Protein AF-A0A9W3H1T3-F1 (afdb_monomer)

Sequence (163 aa):
MKSPRTFEEQTECIVHSLLSDFLATTRQVANRSLCGVDEPDSGEASCFDVAIIAGRLRMLGDKFNGELEASAKNVITETIRGQAGAILQDTVKSLSKAWCAQDSSLAYERAFLAVSVKLLECVVRMAPDMARQVAMPMTNMINGNSAIREYIQGQGGWENLES

Mean predicted aligned error: 7.15 Å

Structure (mmCIF, N/CA/C/O backbone):
data_AF-A0A9W3H1T3-F1
#
_entry.id   AF-A0A9W3H1T3-F1
#
loop_
_atom_site.group_PDB
_atom_site.id
_atom_site.type_symbol
_atom_site.label_atom_id
_atom_site.label_alt_id
_atom_site.label_comp_id
_atom_site.label_asym_id
_atom_site.label_entity_id
_atom_site.label_seq_id
_atom_site.pdbx_PDB_ins_code
_atom_site.Cartn_x
_atom_site.Cartn_y
_atom_site.Cartn_z
_atom_site.occupancy
_atom_site.B_iso_or_equiv
_atom_site.auth_seq_id
_atom_site.auth_comp_id
_atom_site.auth_asym_id
_atom_site.auth_atom_id
_atom_site.pdbx_PDB_model_num
ATOM 1 N N . MET A 1 1 ? 17.889 6.440 -25.911 1.00 45.47 1 MET A N 1
ATOM 2 C CA . MET A 1 1 ? 17.700 5.705 -24.641 1.00 45.47 1 MET A CA 1
ATOM 3 C C . MET A 1 1 ? 16.576 6.399 -23.888 1.00 45.47 1 MET A C 1
ATOM 5 O O . MET A 1 1 ? 16.598 7.622 -23.844 1.00 45.47 1 MET A O 1
ATOM 9 N N . LYS A 1 2 ? 15.556 5.674 -23.409 1.00 50.59 2 LYS A N 1
ATOM 10 C CA . LYS A 1 2 ? 14.526 6.275 -22.542 1.00 50.59 2 LYS A CA 1
ATOM 11 C C . LYS A 1 2 ? 15.191 6.648 -21.215 1.00 50.59 2 LYS A C 1
ATOM 13 O O . LYS A 1 2 ? 16.045 5.897 -20.750 1.00 50.59 2 LYS A O 1
ATOM 18 N N . SER A 1 3 ? 14.854 7.803 -20.651 1.00 65.50 3 SER A N 1
ATOM 19 C CA . SER A 1 3 ? 15.295 8.170 -19.305 1.00 65.50 3 SER A CA 1
ATOM 20 C C . SER A 1 3 ? 14.826 7.110 -18.297 1.00 65.50 3 SER A C 1
ATOM 22 O O . SER A 1 3 ? 13.726 6.572 -18.472 1.00 65.50 3 SER A O 1
ATOM 24 N N . PRO A 1 4 ? 15.628 6.786 -17.266 1.00 76.69 4 PRO A N 1
ATOM 25 C CA . PRO A 1 4 ? 15.169 5.948 -16.164 1.00 76.69 4 PRO A CA 1
ATOM 26 C C . PRO A 1 4 ? 13.912 6.558 -15.539 1.00 76.69 4 PRO A C 1
ATOM 28 O O . PRO A 1 4 ? 13.834 7.781 -15.404 1.00 76.69 4 PRO A O 1
ATOM 31 N N . ARG A 1 5 ? 12.934 5.717 -15.182 1.00 86.06 5 ARG A N 1
ATOM 32 C CA . ARG A 1 5 ? 11.704 6.180 -14.525 1.00 86.06 5 ARG A CA 1
ATOM 33 C C . ARG A 1 5 ? 12.028 6.814 -13.179 1.00 86.06 5 ARG A C 1
ATOM 35 O O . ARG A 1 5 ? 12.855 6.271 -12.442 1.00 86.06 5 ARG A O 1
ATOM 42 N N . THR A 1 6 ? 11.351 7.904 -12.833 1.00 93.56 6 THR A N 1
ATOM 43 C CA . THR A 1 6 ? 11.478 8.504 -11.498 1.00 93.56 6 THR A CA 1
ATOM 44 C C . THR A 1 6 ? 10.849 7.607 -10.428 1.00 93.56 6 THR A C 1
ATOM 46 O O . THR A 1 6 ? 10.084 6.692 -10.733 1.00 93.56 6 THR A O 1
ATOM 49 N N . PHE A 1 7 ? 11.144 7.875 -9.153 1.00 94.06 7 PHE A N 1
ATOM 50 C CA . PHE A 1 7 ? 10.519 7.162 -8.033 1.00 94.06 7 PHE A CA 1
ATOM 51 C C . PHE A 1 7 ? 8.986 7.247 -8.086 1.00 94.06 7 PHE A C 1
ATOM 53 O O . PHE A 1 7 ? 8.297 6.269 -7.804 1.00 94.06 7 PHE A O 1
ATOM 60 N N . GLU A 1 8 ? 8.452 8.406 -8.469 1.00 96.62 8 GLU A N 1
ATOM 61 C CA . GLU A 1 8 ? 7.018 8.660 -8.568 1.00 96.62 8 GLU A CA 1
ATOM 62 C C . GLU A 1 8 ? 6.380 7.834 -9.684 1.00 96.62 8 GLU A C 1
ATOM 64 O O . GLU A 1 8 ? 5.370 7.172 -9.446 1.00 96.62 8 GLU A O 1
ATOM 69 N N . GLU A 1 9 ? 7.001 7.813 -10.866 1.00 94.88 9 GLU A N 1
ATOM 70 C CA . GLU A 1 9 ? 6.542 7.017 -12.009 1.00 94.88 9 GLU A CA 1
ATOM 71 C C . GLU A 1 9 ? 6.598 5.515 -11.704 1.00 94.88 9 GLU A C 1
ATOM 73 O O . GLU A 1 9 ? 5.698 4.757 -12.071 1.00 94.88 9 GLU A O 1
ATOM 78 N N . GLN A 1 10 ? 7.648 5.068 -11.007 1.00 95.62 10 GLN A N 1
ATOM 79 C CA . GLN A 1 10 ? 7.772 3.686 -10.546 1.00 95.62 10 GLN A CA 1
ATOM 80 C C . GLN A 1 10 ? 6.663 3.331 -9.548 1.00 95.62 10 GLN A C 1
ATOM 82 O O . GLN A 1 10 ? 5.979 2.322 -9.727 1.00 95.62 10 GLN A O 1
ATOM 87 N N . THR A 1 11 ? 6.439 4.182 -8.545 1.00 97.06 11 THR A N 1
ATOM 88 C CA . THR A 1 11 ? 5.393 3.991 -7.530 1.00 97.06 11 THR A CA 1
ATOM 89 C C . THR A 1 11 ? 4.004 3.928 -8.165 1.00 97.06 11 THR A C 1
ATOM 91 O O . THR A 1 11 ? 3.207 3.055 -7.822 1.00 97.06 11 THR A O 1
ATOM 94 N N . GLU A 1 12 ? 3.710 4.804 -9.128 1.00 96.50 12 GLU A N 1
ATOM 95 C CA . GLU A 1 12 ? 2.450 4.781 -9.875 1.00 96.50 12 GLU A CA 1
ATOM 96 C C . GLU A 1 12 ? 2.268 3.463 -10.641 1.00 96.50 12 GLU A C 1
ATOM 98 O O . GLU A 1 12 ? 1.221 2.821 -10.525 1.00 96.50 12 GLU A O 1
ATOM 103 N N . CYS A 1 13 ? 3.305 3.006 -11.356 1.00 95.25 13 CYS A N 1
ATOM 104 C CA . CYS A 1 13 ? 3.273 1.731 -12.076 1.00 95.25 13 CYS A CA 1
ATOM 105 C C . CYS A 1 13 ? 2.989 0.548 -11.138 1.00 95.25 13 CYS A C 1
ATOM 107 O O . CYS A 1 13 ? 2.176 -0.318 -11.466 1.00 95.25 13 CYS A O 1
ATOM 109 N N . ILE A 1 14 ? 3.639 0.516 -9.972 1.00 97.12 14 ILE A N 1
ATOM 110 C CA . ILE A 1 14 ? 3.489 -0.554 -8.977 1.00 97.12 14 ILE A CA 1
ATOM 111 C C . ILE A 1 14 ? 2.067 -0.583 -8.415 1.00 97.12 14 ILE A C 1
ATOM 113 O O . ILE A 1 14 ? 1.429 -1.636 -8.420 1.00 97.12 14 ILE A O 1
ATOM 117 N N . VAL A 1 15 ? 1.538 0.563 -7.972 1.00 97.25 15 VAL A N 1
ATOM 118 C CA . VAL A 1 15 ? 0.176 0.644 -7.416 1.00 97.25 15 VAL A CA 1
ATOM 119 C C . VAL A 1 15 ? -0.866 0.266 -8.470 1.00 97.25 15 VAL A C 1
ATOM 121 O O . VAL A 1 15 ? -1.810 -0.467 -8.170 1.00 97.25 15 VAL A O 1
ATOM 124 N N . HIS A 1 16 ? -0.683 0.700 -9.720 1.00 95.88 16 HIS A N 1
ATOM 125 C CA . HIS A 1 16 ? -1.561 0.312 -10.823 1.00 95.88 16 HIS A CA 1
ATOM 126 C C . HIS A 1 16 ? -1.512 -1.199 -11.107 1.00 95.88 16 HIS A C 1
ATOM 128 O O . HIS A 1 16 ? -2.555 -1.815 -11.356 1.00 95.88 16 HIS A O 1
ATOM 134 N N . SER A 1 17 ? -0.319 -1.802 -11.062 1.00 95.56 17 SER A N 1
ATOM 135 C CA . SER A 1 17 ? -0.124 -3.248 -11.226 1.00 95.56 17 SER A CA 1
ATOM 136 C C . SER A 1 17 ? -0.844 -4.035 -10.126 1.00 95.56 17 SER A C 1
ATOM 138 O O . SER A 1 17 ? -1.675 -4.889 -10.433 1.00 95.56 17 SER A O 1
ATOM 140 N N . LEU A 1 18 ? -0.636 -3.662 -8.856 1.00 96.81 18 LEU A N 1
ATOM 141 C CA . LEU A 1 18 ? -1.322 -4.251 -7.698 1.00 96.81 18 LEU A CA 1
ATOM 142 C C . LEU A 1 18 ? -2.846 -4.161 -7.823 1.00 96.81 18 LEU A C 1
ATOM 144 O O . LEU A 1 18 ? -3.547 -5.157 -7.669 1.00 96.81 18 LEU A O 1
ATOM 148 N N . LEU A 1 19 ? -3.372 -2.977 -8.149 1.00 96.00 19 LEU A N 1
ATOM 149 C CA . LEU A 1 19 ? -4.808 -2.780 -8.332 1.00 96.00 19 LEU A CA 1
ATOM 150 C C . LEU A 1 19 ? -5.370 -3.683 -9.439 1.00 96.00 19 LEU A C 1
ATOM 152 O O . LEU A 1 19 ? -6.424 -4.296 -9.264 1.00 96.00 19 LEU A O 1
ATOM 156 N N . SER A 1 20 ? -4.688 -3.741 -10.585 1.00 94.12 20 SER A N 1
ATOM 157 C CA . SER A 1 20 ? -5.124 -4.537 -11.736 1.00 94.12 20 SER A CA 1
ATOM 158 C C . SER A 1 20 ? -5.157 -6.024 -11.400 1.00 94.12 20 SER A C 1
ATOM 160 O O . SER A 1 20 ? -6.136 -6.703 -11.708 1.00 94.12 20 SER A O 1
ATOM 162 N N . ASP A 1 21 ? -4.122 -6.503 -10.718 1.00 92.88 21 ASP A N 1
ATOM 163 C CA . ASP A 1 21 ? -4.002 -7.881 -10.269 1.00 92.88 21 ASP A CA 1
ATOM 164 C C . ASP A 1 21 ? -5.075 -8.262 -9.231 1.00 92.88 21 ASP A C 1
ATOM 166 O O . ASP A 1 21 ? -5.766 -9.271 -9.396 1.00 92.88 21 ASP A O 1
ATOM 170 N N . PHE A 1 22 ? -5.320 -7.421 -8.221 1.00 93.75 22 PHE A N 1
ATOM 171 C CA . PHE A 1 22 ? -6.378 -7.666 -7.234 1.00 93.75 22 PHE A CA 1
ATOM 172 C C . PHE A 1 22 ? -7.776 -7.672 -7.870 1.00 93.75 22 PHE A C 1
ATOM 174 O O . PHE A 1 22 ? -8.620 -8.515 -7.541 1.00 93.75 22 PHE A O 1
ATOM 181 N N . LEU A 1 23 ? -8.036 -6.765 -8.819 1.00 92.38 23 LEU A N 1
ATOM 182 C CA . LEU A 1 23 ? -9.300 -6.724 -9.560 1.00 92.38 23 LEU A CA 1
ATOM 183 C C . LEU A 1 23 ? -9.473 -7.960 -10.454 1.00 92.38 23 LEU A C 1
ATOM 185 O O . LEU A 1 23 ? -10.577 -8.502 -10.541 1.00 92.38 23 LEU A O 1
ATOM 189 N N . ALA A 1 24 ? -8.405 -8.417 -11.113 1.00 89.31 24 ALA A N 1
ATOM 190 C CA . ALA A 1 24 ? -8.419 -9.627 -11.930 1.00 89.31 24 ALA A CA 1
ATOM 191 C C . ALA A 1 24 ? -8.654 -10.878 -11.072 1.00 89.31 24 ALA A C 1
ATOM 193 O O . ALA A 1 24 ? -9.514 -11.693 -11.405 1.00 89.31 24 ALA A O 1
ATOM 194 N N . THR A 1 25 ? -7.978 -10.981 -9.928 1.00 82.56 25 THR A N 1
ATOM 195 C CA . THR A 1 25 ? -8.149 -12.078 -8.967 1.00 82.56 25 THR A CA 1
ATOM 196 C C . THR A 1 25 ? -9.585 -12.136 -8.448 1.00 82.56 25 THR A C 1
ATOM 198 O O . THR A 1 25 ? -10.214 -13.192 -8.479 1.00 82.56 25 THR A O 1
ATOM 201 N N . THR A 1 26 ? -10.172 -10.993 -8.081 1.00 74.38 26 THR A N 1
ATOM 202 C CA . THR A 1 26 ? -11.581 -10.920 -7.646 1.00 74.38 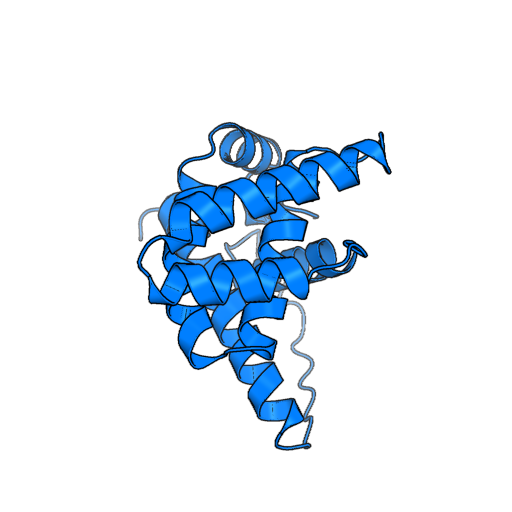26 THR A CA 1
ATOM 203 C C . THR A 1 26 ? -12.541 -11.415 -8.737 1.00 74.38 26 THR A C 1
ATOM 205 O O . THR A 1 26 ? -13.505 -12.127 -8.451 1.00 74.38 26 THR A O 1
ATOM 208 N N . ARG A 1 27 ? -12.255 -11.108 -10.012 1.00 64.50 27 ARG A N 1
ATOM 209 C CA . ARG A 1 27 ? -13.031 -11.597 -11.166 1.00 64.50 27 ARG A CA 1
ATOM 210 C C . ARG A 1 27 ? -12.859 -13.101 -11.408 1.00 64.50 27 ARG A C 1
ATOM 212 O O . ARG A 1 27 ? -13.827 -13.752 -11.795 1.00 64.50 27 ARG A O 1
ATOM 219 N N . GLN A 1 28 ? -11.667 -13.656 -11.178 1.00 58.53 28 GLN A N 1
ATOM 220 C CA . GLN A 1 28 ? -11.393 -15.094 -11.306 1.00 58.53 28 GLN A CA 1
ATOM 221 C C . GLN A 1 28 ? -12.016 -15.916 -10.170 1.00 58.53 28 GLN A C 1
ATOM 223 O O . GLN A 1 28 ? -12.490 -17.022 -10.406 1.00 58.53 28 GLN A O 1
ATOM 228 N N . VAL A 1 29 ? -12.111 -15.381 -8.948 1.00 56.53 29 VAL A N 1
ATOM 229 C CA . VAL A 1 29 ? -12.850 -16.051 -7.859 1.00 56.53 29 VAL A CA 1
ATOM 230 C C . VAL A 1 29 ? -14.342 -16.184 -8.207 1.00 56.53 29 VAL A C 1
ATOM 232 O O . VAL A 1 29 ? -14.965 -17.184 -7.851 1.00 56.53 29 VAL A O 1
ATOM 235 N N . ALA A 1 30 ? -14.898 -15.239 -8.975 1.00 52.25 30 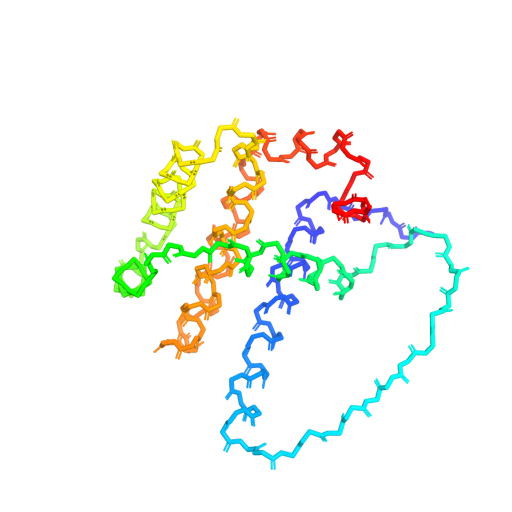ALA A N 1
ATOM 236 C CA . ALA A 1 30 ? -16.257 -15.327 -9.518 1.00 52.25 30 ALA A CA 1
ATOM 237 C C . ALA A 1 30 ? -16.392 -16.275 -10.734 1.00 52.25 30 ALA A C 1
ATOM 239 O O . ALA A 1 30 ? -17.500 -16.701 -11.046 1.00 52.25 30 ALA A O 1
ATOM 240 N N . ASN A 1 31 ? -15.290 -16.638 -11.402 1.00 46.88 31 ASN A N 1
ATOM 241 C CA . ASN A 1 31 ? -15.246 -17.528 -12.568 1.00 46.88 31 ASN A CA 1
ATOM 242 C C . ASN A 1 31 ? -14.077 -18.513 -12.431 1.00 46.88 31 ASN A C 1
ATOM 244 O O . ASN A 1 31 ? -12.987 -18.282 -12.956 1.00 46.88 31 ASN A O 1
ATOM 248 N N . ARG A 1 32 ? -14.284 -19.621 -11.710 1.00 42.41 32 ARG A N 1
ATOM 249 C CA . ARG A 1 32 ? -13.248 -20.650 -11.532 1.00 42.41 32 ARG A CA 1
ATOM 250 C C . ARG A 1 32 ? -12.850 -21.289 -12.868 1.00 42.41 32 ARG A C 1
ATOM 252 O O . ARG A 1 32 ? -13.539 -22.176 -13.359 1.00 42.41 32 ARG A O 1
ATOM 259 N N . SER A 1 33 ? -11.682 -20.905 -13.374 1.00 41.34 33 SER A N 1
ATOM 260 C CA . SER A 1 33 ? -10.784 -21.759 -14.158 1.00 41.34 33 SER A CA 1
ATOM 261 C C . SER A 1 33 ? -9.368 -21.185 -14.075 1.00 41.34 33 SER A C 1
ATOM 263 O O . SER A 1 33 ? -9.058 -20.195 -14.731 1.00 41.34 33 SER A O 1
ATOM 265 N N . LEU A 1 34 ? -8.521 -21.787 -13.239 1.00 38.03 34 LEU A N 1
ATOM 266 C CA . LEU A 1 34 ? -7.105 -21.438 -13.110 1.00 38.03 34 LEU A CA 1
ATOM 267 C C . LEU A 1 34 ? -6.301 -22.237 -14.144 1.00 38.03 34 LEU A C 1
ATOM 269 O O . LEU A 1 34 ? -6.159 -23.449 -13.997 1.00 38.03 34 LEU A O 1
ATOM 273 N N . CYS A 1 35 ? -5.757 -21.566 -15.158 1.00 37.81 35 CYS A N 1
ATOM 274 C CA . CYS A 1 35 ? -4.623 -22.087 -15.922 1.00 37.81 35 CYS A CA 1
ATOM 275 C C . CYS A 1 35 ? -3.367 -21.387 -15.407 1.00 37.81 35 CYS A C 1
ATOM 277 O O . CYS A 1 35 ? -3.143 -20.217 -15.708 1.00 37.81 35 CYS A O 1
ATOM 279 N N . GLY A 1 36 ? -2.586 -22.102 -14.597 1.00 39.75 36 GLY A N 1
ATOM 280 C CA . GLY A 1 36 ? -1.234 -21.693 -14.246 1.00 39.75 36 GLY A CA 1
ATOM 281 C C . GLY A 1 36 ? -0.340 -21.847 -15.469 1.00 39.75 36 GLY A C 1
ATOM 282 O O . GLY A 1 36 ? -0.257 -22.933 -16.040 1.00 39.75 36 GLY A O 1
ATOM 283 N N . VAL A 1 37 ? 0.287 -20.754 -15.884 1.00 40.59 37 VAL A N 1
ATOM 284 C CA . VAL A 1 37 ? 1.396 -20.792 -16.832 1.00 40.59 37 VAL A CA 1
ATOM 285 C C . VAL A 1 37 ? 2.618 -20.360 -16.038 1.00 40.59 37 VAL A C 1
ATOM 287 O O . VAL A 1 37 ? 2.735 -19.191 -15.682 1.00 40.59 37 VAL A O 1
ATOM 290 N N . ASP A 1 38 ? 3.460 -21.333 -15.697 1.00 46.34 38 ASP A N 1
ATOM 291 C CA . ASP A 1 38 ? 4.823 -21.083 -15.234 1.00 46.34 38 ASP A CA 1
ATOM 292 C C . ASP A 1 38 ? 5.620 -20.513 -16.409 1.00 46.34 38 ASP A C 1
ATOM 294 O O . ASP A 1 38 ? 5.710 -21.137 -17.472 1.00 46.34 38 ASP A O 1
ATOM 298 N N . GLU A 1 39 ? 6.188 -19.328 -16.220 1.00 53.19 39 GLU A N 1
ATOM 299 C CA . GLU A 1 39 ? 7.110 -18.703 -17.165 1.00 53.19 39 GLU A CA 1
ATOM 300 C C . GLU A 1 39 ? 8.541 -18.848 -16.617 1.00 53.19 39 GLU A C 1
ATOM 302 O O . GLU A 1 39 ? 8.757 -18.642 -15.419 1.00 53.19 39 GLU A O 1
ATOM 307 N N . PRO A 1 40 ? 9.522 -19.276 -17.434 1.00 47.72 40 PRO A N 1
ATOM 308 C CA . PRO A 1 40 ? 10.872 -19.523 -16.952 1.00 47.72 40 PRO A CA 1
ATOM 309 C C . PRO A 1 40 ? 11.622 -18.214 -16.686 1.00 47.72 40 PRO A C 1
ATOM 311 O O . PRO A 1 40 ? 11.561 -17.268 -17.470 1.00 47.72 40 PRO A O 1
ATOM 314 N N . ASP A 1 41 ? 12.375 -18.219 -15.587 1.00 44.22 41 ASP A N 1
ATOM 315 C CA . ASP A 1 41 ? 13.222 -17.131 -15.102 1.00 44.22 41 ASP A CA 1
ATOM 316 C C . ASP A 1 41 ? 14.338 -16.805 -16.112 1.00 44.22 41 ASP A C 1
ATOM 318 O O . ASP A 1 41 ? 15.324 -17.535 -16.262 1.00 44.22 41 ASP A O 1
ATOM 322 N N . SER A 1 42 ? 14.149 -15.717 -16.859 1.00 48.06 42 SER A N 1
ATOM 323 C CA . SER A 1 42 ? 15.182 -15.132 -17.707 1.00 48.06 42 SER A CA 1
ATOM 324 C C . SER A 1 42 ? 16.061 -14.252 -16.829 1.00 48.06 42 SER A C 1
ATOM 326 O O . SER A 1 42 ? 15.690 -13.125 -16.508 1.00 48.06 42 SER A O 1
ATOM 328 N N . GLY A 1 43 ? 17.229 -14.781 -16.454 1.00 50.50 43 GLY A N 1
ATOM 329 C CA . GLY A 1 43 ? 18.276 -14.091 -15.699 1.00 50.50 43 GLY A CA 1
ATOM 330 C C . GLY A 1 43 ? 18.840 -12.870 -16.429 1.00 50.50 43 GLY A C 1
ATOM 331 O O . GLY A 1 43 ? 19.960 -12.896 -16.940 1.00 50.50 43 GLY A O 1
ATOM 332 N N . GLU A 1 44 ? 18.065 -11.791 -16.461 1.00 42.84 44 GLU A N 1
ATOM 333 C CA . GLU A 1 44 ? 18.434 -10.493 -17.006 1.00 42.84 44 GLU A CA 1
ATOM 334 C C . GLU A 1 44 ? 18.658 -9.507 -15.851 1.00 42.84 44 GLU A C 1
ATOM 336 O O . GLU A 1 44 ? 17.912 -9.464 -14.872 1.00 42.84 44 GLU A O 1
A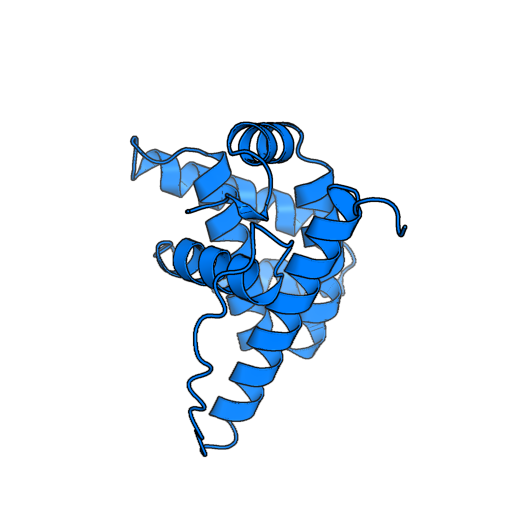TOM 341 N N . ALA A 1 45 ? 19.746 -8.743 -15.923 1.00 46.34 45 ALA A N 1
ATOM 342 C CA . ALA A 1 45 ? 20.188 -7.863 -14.849 1.00 46.34 45 ALA A CA 1
ATOM 343 C C . ALA A 1 45 ? 19.108 -6.832 -14.467 1.00 46.34 45 ALA A C 1
ATOM 345 O O . ALA A 1 45 ? 18.835 -5.928 -15.250 1.00 46.34 45 ALA A O 1
ATOM 346 N N . SER A 1 46 ? 18.550 -6.960 -13.253 1.00 54.62 46 SER A N 1
ATOM 347 C CA . SER A 1 46 ? 17.853 -5.924 -12.466 1.00 54.62 46 SER A CA 1
ATOM 348 C C . SER A 1 46 ? 17.084 -4.884 -13.300 1.00 54.62 46 SER A C 1
ATOM 350 O O . SER A 1 46 ? 17.297 -3.675 -13.171 1.00 54.62 46 SER A O 1
ATOM 352 N N . CYS A 1 47 ? 16.201 -5.335 -14.191 1.00 72.06 47 CYS A N 1
ATOM 353 C CA . CYS A 1 47 ? 15.254 -4.438 -14.836 1.00 72.06 47 CYS A CA 1
ATOM 354 C C . CYS A 1 47 ? 14.128 -4.124 -13.840 1.00 72.06 47 CYS A C 1
ATOM 356 O O . CYS A 1 47 ? 13.783 -4.961 -13.007 1.00 72.06 47 CYS A O 1
ATOM 358 N N . PHE A 1 48 ? 13.547 -2.925 -13.911 1.00 83.00 48 PHE A N 1
ATOM 359 C CA . PHE A 1 48 ? 12.340 -2.581 -13.157 1.00 83.00 48 PHE A CA 1
ATOM 360 C C . PHE A 1 48 ? 11.171 -3.466 -13.630 1.00 83.00 48 PHE A C 1
ATOM 362 O O . PHE A 1 48 ? 10.416 -3.090 -14.531 1.00 83.00 48 PHE A O 1
ATOM 369 N N . ASP A 1 49 ? 11.040 -4.652 -13.038 1.00 90.31 49 ASP A N 1
ATOM 370 C CA . ASP A 1 49 ? 9.938 -5.573 -13.289 1.00 90.31 49 ASP A CA 1
ATOM 371 C C . ASP A 1 49 ? 8.813 -5.315 -12.284 1.00 90.31 49 ASP A C 1
ATOM 373 O O . ASP A 1 49 ? 8.831 -5.731 -11.123 1.00 90.31 49 ASP A O 1
ATOM 377 N N . VAL A 1 50 ? 7.802 -4.593 -12.761 1.00 91.81 50 VAL A N 1
ATOM 378 C CA . VAL A 1 50 ? 6.649 -4.194 -11.955 1.00 91.81 50 VAL A CA 1
ATOM 379 C C . VAL A 1 50 ? 5.846 -5.391 -11.431 1.00 91.81 50 VAL A C 1
ATOM 381 O O . VAL A 1 50 ? 5.219 -5.272 -10.379 1.00 91.81 50 VAL A O 1
ATOM 384 N N . ALA A 1 51 ? 5.841 -6.529 -12.133 1.00 90.50 51 ALA A N 1
ATOM 385 C CA . ALA A 1 51 ? 5.097 -7.713 -11.719 1.00 90.50 51 ALA A CA 1
ATOM 386 C C . ALA A 1 51 ? 5.808 -8.415 -10.559 1.00 90.50 51 ALA A C 1
ATOM 388 O O . ALA A 1 51 ? 5.164 -8.748 -9.561 1.00 90.50 51 ALA A O 1
ATOM 389 N N . ILE A 1 52 ? 7.137 -8.544 -10.637 1.00 91.75 52 ILE A N 1
ATOM 390 C CA . ILE A 1 52 ? 7.958 -9.087 -9.546 1.00 91.75 52 ILE A CA 1
ATOM 391 C C . ILE A 1 52 ? 7.837 -8.202 -8.299 1.00 91.75 52 ILE A C 1
ATOM 393 O O . ILE A 1 52 ? 7.551 -8.704 -7.209 1.00 91.75 52 ILE A O 1
ATOM 397 N N . ILE A 1 53 ? 7.979 -6.881 -8.452 1.00 94.44 53 ILE A N 1
ATOM 398 C CA . ILE A 1 53 ? 7.889 -5.931 -7.330 1.00 94.44 53 ILE A CA 1
ATOM 399 C C . ILE A 1 53 ? 6.493 -5.972 -6.690 1.00 94.44 53 ILE A C 1
ATOM 401 O O . ILE A 1 53 ? 6.374 -6.057 -5.466 1.00 94.44 53 ILE A O 1
ATOM 405 N N . ALA A 1 54 ? 5.427 -5.964 -7.498 1.00 94.69 54 ALA A N 1
ATOM 406 C CA . ALA A 1 54 ? 4.059 -6.096 -7.001 1.00 94.69 54 ALA A CA 1
ATOM 407 C C . ALA A 1 54 ? 3.842 -7.435 -6.274 1.00 94.69 54 ALA A C 1
ATOM 409 O O . ALA A 1 54 ? 3.226 -7.461 -5.209 1.00 94.69 54 ALA A O 1
ATOM 410 N N . GLY A 1 55 ? 4.395 -8.535 -6.794 1.00 93.62 55 GLY A N 1
ATOM 411 C CA . GLY A 1 55 ? 4.355 -9.847 -6.147 1.00 93.62 55 GLY A CA 1
ATOM 412 C C . GLY A 1 55 ? 5.018 -9.845 -4.767 1.00 93.62 55 GLY A C 1
ATOM 413 O O . GLY A 1 55 ? 4.427 -10.321 -3.798 1.00 93.62 55 GLY A O 1
ATOM 414 N N . ARG A 1 56 ? 6.204 -9.239 -4.639 1.00 95.38 56 ARG A N 1
ATOM 415 C CA . ARG A 1 56 ? 6.900 -9.091 -3.348 1.00 95.38 56 ARG A CA 1
ATOM 416 C C . ARG A 1 56 ? 6.127 -8.227 -2.363 1.00 95.38 56 ARG A C 1
ATOM 418 O O . ARG A 1 56 ? 5.979 -8.604 -1.204 1.00 95.38 56 ARG A O 1
ATOM 425 N N . LEU A 1 57 ? 5.575 -7.108 -2.825 1.00 96.56 57 LEU A N 1
ATOM 426 C CA . LEU A 1 57 ? 4.717 -6.244 -2.015 1.00 96.56 57 LEU A CA 1
ATOM 427 C C . LEU A 1 57 ? 3.450 -6.960 -1.538 1.00 96.56 57 LEU A C 1
ATOM 429 O O . LEU A 1 57 ? 3.043 -6.762 -0.395 1.00 96.56 57 LEU A O 1
ATOM 433 N N . ARG A 1 58 ? 2.857 -7.826 -2.369 1.00 95.12 58 ARG A N 1
ATOM 434 C CA . ARG A 1 58 ? 1.730 -8.679 -1.971 1.00 95.12 58 ARG A CA 1
ATOM 435 C C . ARG A 1 58 ? 2.138 -9.637 -0.856 1.00 95.12 58 ARG A C 1
ATOM 437 O O . ARG A 1 58 ? 1.516 -9.619 0.199 1.00 95.12 58 ARG A O 1
ATOM 444 N N . MET A 1 59 ? 3.233 -10.380 -1.042 1.00 94.19 59 MET A N 1
ATOM 445 C CA . MET A 1 59 ? 3.766 -11.282 -0.011 1.00 94.19 59 MET A CA 1
ATOM 446 C C . MET A 1 59 ? 4.097 -10.542 1.290 1.00 94.19 59 MET A C 1
ATOM 448 O O . MET A 1 59 ? 3.909 -11.076 2.379 1.00 94.19 59 MET A O 1
ATOM 452 N N . LEU A 1 60 ? 4.589 -9.307 1.191 1.00 94.56 60 LEU A N 1
ATOM 453 C CA . LEU A 1 60 ? 4.836 -8.442 2.337 1.00 94.56 60 LEU A CA 1
ATOM 454 C C . LEU A 1 60 ? 3.521 -8.032 3.029 1.00 94.56 60 LEU A C 1
ATOM 456 O O . LEU A 1 60 ? 3.440 -8.098 4.255 1.00 94.56 60 LEU A O 1
ATOM 460 N N . GLY A 1 61 ? 2.491 -7.662 2.265 1.00 94.12 61 GLY A N 1
ATOM 461 C CA . GLY A 1 61 ? 1.149 -7.372 2.773 1.00 94.12 61 GLY A CA 1
ATOM 462 C C . GLY A 1 61 ? 0.487 -8.574 3.448 1.00 94.12 61 GLY A C 1
ATOM 463 O O . GLY A 1 61 ? -0.140 -8.413 4.489 1.00 94.12 61 GLY A O 1
ATOM 464 N N . ASP A 1 62 ? 0.685 -9.784 2.926 1.00 93.81 62 ASP A N 1
ATOM 465 C CA . ASP A 1 62 ? 0.135 -11.025 3.490 1.00 93.81 62 ASP A CA 1
ATOM 466 C C . ASP A 1 62 ? 0.705 -11.382 4.869 1.00 93.81 62 ASP A C 1
ATOM 468 O O . ASP A 1 62 ? 0.077 -12.125 5.622 1.00 93.81 62 ASP A O 1
ATOM 472 N N . LYS A 1 63 ? 1.857 -10.811 5.247 1.00 93.56 63 LYS A N 1
ATOM 473 C CA . LYS A 1 63 ? 2.388 -10.924 6.616 1.00 93.56 63 LYS A CA 1
ATOM 474 C C . LYS A 1 63 ? 1.563 -10.126 7.628 1.00 93.56 63 LYS A C 1
ATOM 476 O O . LYS A 1 63 ? 1.648 -10.399 8.825 1.00 93.56 63 LYS A O 1
ATOM 481 N N . PHE A 1 64 ? 0.788 -9.137 7.181 1.00 93.00 64 PHE A N 1
ATOM 482 C CA . PHE A 1 64 ? -0.075 -8.365 8.064 1.00 93.00 64 PHE A CA 1
ATOM 483 C C . PHE A 1 64 ? -1.326 -9.165 8.428 1.00 93.00 64 PHE A C 1
ATOM 485 O O . PHE A 1 64 ? -2.152 -9.474 7.571 1.00 93.00 64 PHE A O 1
ATOM 492 N N . ASN A 1 65 ? -1.498 -9.432 9.722 1.00 88.75 65 ASN A N 1
ATOM 493 C CA . ASN A 1 65 ? -2.628 -10.201 10.250 1.00 88.75 65 ASN A CA 1
ATOM 494 C C . ASN A 1 65 ? -3.592 -9.359 11.113 1.00 88.75 65 ASN A C 1
ATOM 496 O O . ASN A 1 65 ? -4.329 -9.895 11.938 1.00 88.75 65 ASN A O 1
ATOM 500 N N . GLY A 1 66 ? -3.5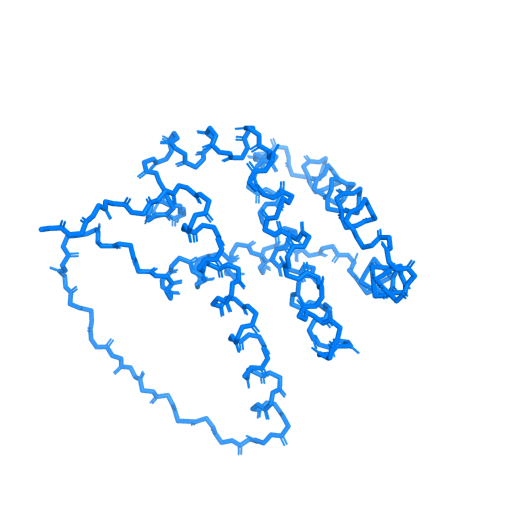59 -8.029 10.988 1.00 87.00 66 GLY A N 1
ATOM 501 C CA . GLY A 1 66 ? -4.474 -7.154 11.722 1.00 87.00 66 GLY A CA 1
ATOM 502 C C . GLY A 1 66 ? -5.872 -7.091 11.098 1.00 87.00 66 GLY A C 1
ATOM 503 O O . GLY A 1 66 ? -6.060 -7.335 9.905 1.00 87.00 66 GLY A O 1
ATOM 504 N N . GLU A 1 67 ? -6.866 -6.715 11.904 1.00 90.31 67 GLU A N 1
ATOM 505 C CA . GLU A 1 67 ? -8.241 -6.534 11.435 1.00 90.31 67 GLU A CA 1
ATOM 506 C C . GLU A 1 67 ? -8.350 -5.314 10.504 1.00 90.31 67 GLU A C 1
ATOM 508 O O . GLU A 1 67 ? -8.072 -4.182 10.897 1.00 90.31 67 GLU A O 1
ATOM 513 N N . LEU A 1 68 ? -8.764 -5.550 9.254 1.00 91.69 68 LEU A N 1
ATOM 514 C CA . LEU A 1 68 ? -8.818 -4.525 8.202 1.00 91.69 68 LEU A CA 1
ATOM 515 C C . LEU A 1 68 ? -10.222 -4.207 7.700 1.00 91.69 68 LEU A C 1
ATOM 517 O O . LEU A 1 68 ? -10.389 -3.203 7.013 1.00 91.69 68 LEU A O 1
ATOM 521 N N . GLU A 1 69 ? -11.236 -5.025 7.993 1.00 90.62 69 GLU A N 1
ATOM 522 C CA . GLU A 1 69 ? -12.567 -4.816 7.409 1.00 90.62 69 GLU A CA 1
ATOM 523 C C . GLU A 1 69 ? -13.214 -3.508 7.861 1.00 90.62 69 GLU A C 1
ATOM 525 O O . GLU A 1 69 ? -13.754 -2.778 7.030 1.00 90.62 69 GLU A O 1
ATOM 530 N N . ALA A 1 70 ? -13.151 -3.180 9.153 1.00 92.50 70 ALA A N 1
ATOM 531 C CA . ALA A 1 70 ? -13.698 -1.924 9.663 1.00 92.50 70 ALA A CA 1
ATOM 532 C C . ALA A 1 70 ? -12.969 -0.711 9.059 1.00 92.50 70 ALA A C 1
ATOM 534 O O . ALA A 1 70 ? -13.603 0.230 8.578 1.00 92.50 70 ALA A O 1
ATOM 535 N N . SER A 1 71 ? -11.638 -0.774 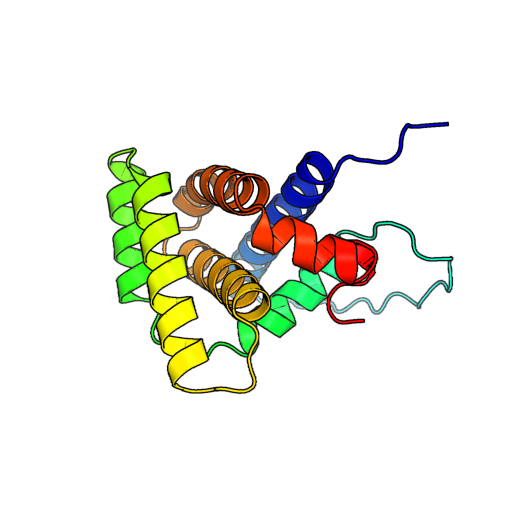9.005 1.00 92.81 71 SER A N 1
ATOM 536 C CA . SER A 1 71 ? -10.788 0.247 8.391 1.00 92.81 71 SER A CA 1
ATOM 537 C C . SER A 1 71 ? -11.073 0.422 6.898 1.00 92.81 71 SER A C 1
ATOM 539 O O . SER A 1 71 ? -11.222 1.549 6.431 1.00 92.81 71 SER A O 1
ATOM 541 N N . ALA A 1 72 ? -11.226 -0.673 6.151 1.00 92.38 72 ALA A N 1
ATOM 542 C CA . ALA A 1 72 ? -11.564 -0.641 4.732 1.00 92.38 72 ALA A CA 1
ATOM 543 C C . ALA A 1 72 ? -12.958 -0.047 4.492 1.00 92.38 72 ALA A C 1
ATOM 545 O O . ALA A 1 72 ? -13.104 0.813 3.626 1.00 92.38 72 ALA A O 1
ATOM 546 N N . LYS A 1 73 ? -13.971 -0.414 5.295 1.00 93.12 73 LYS A N 1
ATOM 547 C CA . LYS A 1 73 ? -15.313 0.206 5.233 1.00 93.12 73 LYS A CA 1
ATOM 548 C C . LYS A 1 73 ? -15.249 1.715 5.452 1.00 93.12 73 LYS A C 1
ATOM 550 O O . LYS A 1 73 ? -15.918 2.462 4.735 1.00 93.12 73 LYS A O 1
ATOM 555 N N . ASN A 1 74 ? -14.442 2.160 6.414 1.00 92.69 74 ASN A N 1
ATOM 556 C CA . ASN A 1 74 ? -14.253 3.580 6.687 1.00 92.69 74 ASN A CA 1
ATOM 557 C C . ASN A 1 74 ? -13.607 4.297 5.492 1.00 92.69 74 ASN A C 1
ATOM 559 O O . ASN A 1 74 ? -14.145 5.287 5.005 1.00 92.69 74 ASN A O 1
ATOM 563 N N . VAL A 1 75 ? -12.518 3.746 4.945 1.00 91.56 75 VAL A N 1
ATOM 564 C CA . VAL A 1 75 ? -11.851 4.293 3.750 1.00 91.56 75 VAL A CA 1
ATOM 565 C C . VAL A 1 75 ? -12.805 4.361 2.556 1.00 91.56 75 VAL A C 1
ATOM 567 O O . VAL A 1 75 ? -12.851 5.384 1.879 1.00 91.56 75 VAL A O 1
ATOM 570 N N . ILE A 1 76 ? -13.605 3.321 2.309 1.00 90.19 76 ILE A N 1
ATOM 571 C CA . ILE A 1 76 ? -14.600 3.300 1.224 1.00 90.19 76 ILE A CA 1
ATOM 572 C C . ILE A 1 76 ? -15.642 4.410 1.420 1.00 90.19 76 ILE A C 1
ATOM 574 O O . ILE A 1 76 ? -15.917 5.170 0.493 1.00 90.19 76 ILE A O 1
ATOM 578 N N . THR A 1 77 ? -16.189 4.534 2.631 1.00 90.50 77 THR A N 1
ATOM 579 C CA . THR A 1 77 ? -17.213 5.541 2.958 1.00 90.50 77 THR A CA 1
ATOM 580 C C . THR A 1 77 ? -16.686 6.959 2.756 1.00 90.50 77 THR A C 1
ATOM 582 O O . THR A 1 77 ? -17.339 7.791 2.128 1.00 90.50 77 THR A O 1
ATOM 585 N N . GLU A 1 78 ? -15.475 7.229 3.231 1.00 89.56 78 GLU A N 1
ATOM 586 C CA . GLU A 1 78 ? -14.859 8.551 3.128 1.00 89.56 78 GLU A CA 1
ATOM 587 C C . GLU A 1 78 ? -14.342 8.847 1.715 1.00 89.56 78 GLU A C 1
ATOM 589 O O . GLU A 1 78 ? -14.282 10.004 1.297 1.00 89.56 78 GLU A O 1
ATOM 594 N N . THR A 1 79 ? -14.075 7.810 0.917 1.00 84.75 79 THR A N 1
ATOM 595 C CA . THR A 1 79 ? -13.810 7.960 -0.519 1.00 84.75 79 THR A CA 1
ATOM 596 C C . THR A 1 79 ? -15.027 8.496 -1.263 1.00 84.75 79 THR A C 1
ATOM 598 O O . THR A 1 79 ? -14.886 9.422 -2.058 1.00 84.75 79 THR A O 1
ATOM 601 N N . ILE A 1 80 ? -16.229 8.009 -0.945 1.00 80.19 80 ILE A N 1
ATO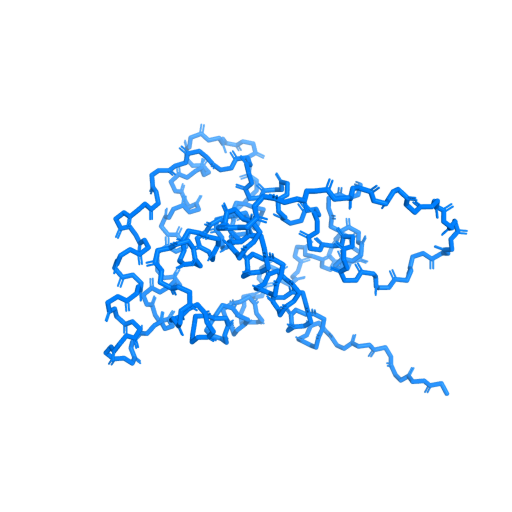M 602 C CA . ILE A 1 80 ? -17.485 8.527 -1.519 1.00 80.19 80 ILE A CA 1
ATOM 603 C C . ILE A 1 80 ? -17.690 10.008 -1.157 1.00 80.19 80 ILE A C 1
ATOM 605 O O . ILE A 1 80 ? -18.229 10.776 -1.950 1.00 80.19 80 ILE A O 1
ATOM 609 N N . ARG A 1 81 ? -17.223 10.429 0.023 1.00 84.88 81 ARG A N 1
ATOM 610 C CA . ARG A 1 81 ? -17.294 11.820 0.503 1.00 84.88 81 ARG A CA 1
ATOM 611 C C . ARG A 1 81 ? -16.176 12.723 -0.028 1.00 84.88 81 ARG A C 1
ATOM 613 O O . ARG A 1 81 ? -16.155 13.908 0.290 1.00 84.88 81 ARG A O 1
ATOM 620 N N . GLY A 1 82 ? -15.246 12.187 -0.823 1.00 81.00 82 GLY A N 1
ATOM 621 C CA . GLY A 1 82 ? -14.105 12.931 -1.363 1.00 81.00 82 GLY A CA 1
ATOM 622 C C . GLY A 1 82 ? -12.964 13.168 -0.364 1.00 81.00 82 GLY A C 1
ATOM 623 O O . GLY A 1 82 ? -12.052 13.935 -0.658 1.00 81.00 82 GLY A O 1
ATOM 624 N N . GLN A 1 83 ? -12.975 12.507 0.798 1.00 79.44 83 GLN A N 1
ATOM 625 C CA . GLN A 1 83 ? -11.972 12.655 1.864 1.00 79.44 83 GLN A CA 1
ATOM 626 C C . GLN A 1 83 ? -10.992 11.468 1.942 1.00 79.44 83 GLN A C 1
ATOM 628 O O . GLN A 1 83 ? -10.287 11.299 2.938 1.00 79.44 83 GLN A O 1
ATOM 633 N N . ALA A 1 84 ? -10.907 10.662 0.874 1.00 78.38 84 ALA A N 1
ATOM 634 C CA . ALA A 1 84 ? -10.130 9.420 0.819 1.00 78.38 84 ALA A CA 1
ATOM 635 C C . ALA A 1 84 ? -8.680 9.569 1.304 1.00 78.38 84 ALA A C 1
ATOM 637 O O . ALA A 1 84 ? -8.191 8.718 2.036 1.00 78.38 84 ALA A O 1
ATOM 638 N N . GLY A 1 85 ? -7.986 10.641 0.900 1.00 84.12 85 GLY A N 1
ATOM 639 C CA . GLY A 1 85 ? -6.543 10.779 1.120 1.00 84.12 85 GLY A CA 1
ATOM 640 C C . GLY A 1 85 ? -6.134 10.870 2.586 1.00 84.12 85 GLY A C 1
ATOM 641 O O . GLY A 1 85 ? -5.273 10.109 3.021 1.00 84.12 85 GLY A O 1
ATO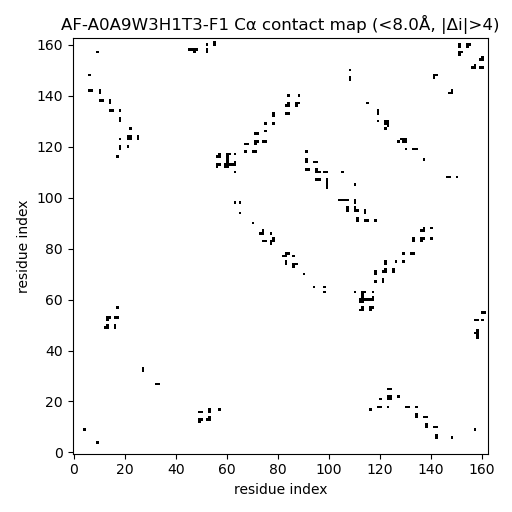M 642 N N . ALA A 1 86 ? -6.769 11.757 3.356 1.00 88.06 86 ALA A N 1
ATOM 643 C CA . ALA A 1 86 ? -6.440 11.934 4.771 1.00 88.06 86 ALA A CA 1
ATOM 644 C C . ALA A 1 86 ? -6.796 10.681 5.581 1.00 88.06 86 ALA A C 1
ATOM 646 O O . ALA A 1 86 ? -5.973 10.164 6.332 1.00 88.06 86 ALA A O 1
ATOM 647 N N . ILE A 1 87 ? -7.993 10.134 5.352 1.00 90.81 87 ILE A N 1
ATOM 648 C CA . ILE A 1 87 ? -8.485 8.957 6.075 1.00 90.81 87 ILE A CA 1
ATOM 649 C C . ILE A 1 87 ? -7.655 7.716 5.756 1.00 90.81 87 ILE A C 1
ATOM 651 O O . ILE A 1 87 ? -7.313 6.962 6.668 1.00 90.81 87 ILE A O 1
ATOM 655 N N . LEU A 1 88 ? -7.287 7.516 4.487 1.00 92.50 88 LEU A N 1
ATOM 656 C CA . LEU A 1 88 ? -6.377 6.449 4.083 1.00 92.50 88 LEU A CA 1
ATOM 657 C C . LEU A 1 88 ? -5.036 6.588 4.806 1.00 92.50 88 LEU A C 1
ATOM 659 O O . LEU A 1 88 ? -4.569 5.631 5.420 1.00 92.50 88 LEU A O 1
ATOM 663 N N . GLN A 1 89 ? -4.445 7.783 4.774 1.00 93.50 89 GLN A N 1
ATOM 664 C CA . GLN A 1 89 ? -3.146 8.033 5.382 1.00 93.50 89 GLN A CA 1
ATOM 665 C C . GLN A 1 89 ? -3.155 7.800 6.896 1.00 93.50 89 GLN A C 1
ATOM 667 O O . GLN A 1 89 ? -2.251 7.145 7.417 1.00 93.50 89 GLN A O 1
ATOM 672 N N . ASP A 1 90 ? -4.167 8.295 7.603 1.00 94.06 90 ASP A N 1
ATOM 673 C CA . ASP A 1 90 ? -4.284 8.121 9.051 1.00 94.06 90 ASP A CA 1
ATOM 674 C C . ASP A 1 90 ? -4.530 6.659 9.428 1.00 94.06 90 ASP A C 1
ATOM 676 O O . ASP A 1 90 ? -3.911 6.147 10.365 1.00 94.06 90 ASP A O 1
ATOM 680 N N . THR A 1 91 ? -5.358 5.959 8.649 1.00 95.12 91 THR A N 1
ATOM 681 C CA . THR A 1 91 ? -5.621 4.525 8.821 1.00 95.12 91 THR A CA 1
ATOM 682 C C . THR A 1 91 ? -4.339 3.712 8.670 1.00 95.12 91 THR A C 1
ATOM 684 O O . THR A 1 91 ? -3.991 2.941 9.565 1.00 95.12 91 THR A O 1
ATOM 687 N N . VAL A 1 92 ? -3.596 3.915 7.577 1.00 96.44 92 VAL A N 1
ATOM 688 C CA . VAL A 1 92 ? -2.340 3.195 7.325 1.00 96.44 92 VAL A CA 1
ATOM 689 C C . VAL A 1 92 ? -1.322 3.499 8.419 1.00 96.44 92 VAL A C 1
ATOM 691 O O . VAL A 1 92 ? -0.734 2.570 8.970 1.00 96.44 92 VAL A O 1
ATOM 694 N N . LYS A 1 93 ? -1.143 4.770 8.805 1.00 96.06 93 LYS A N 1
ATOM 695 C CA . LYS A 1 93 ? -0.235 5.150 9.902 1.00 96.06 93 LYS A CA 1
ATOM 696 C C . LYS A 1 93 ? -0.608 4.469 11.217 1.00 96.06 93 LYS A C 1
ATOM 698 O O . LYS A 1 93 ? 0.276 3.969 11.909 1.00 96.06 93 LYS A O 1
ATOM 703 N N . SER A 1 94 ? -1.892 4.467 11.572 1.00 95.94 94 SER A N 1
ATOM 704 C CA . SER A 1 94 ? -2.383 3.870 12.817 1.00 95.94 94 SER A CA 1
ATOM 705 C C . SER A 1 94 ? -2.111 2.365 12.859 1.00 95.94 94 SER A C 1
ATOM 707 O O . SER A 1 94 ? -1.462 1.887 13.790 1.00 95.94 94 SER A O 1
ATOM 709 N N . LEU A 1 95 ? -2.507 1.639 11.811 1.00 96.44 95 LEU A N 1
ATOM 710 C CA . LEU A 1 95 ? -2.306 0.193 11.708 1.00 96.44 95 LEU A CA 1
ATOM 711 C C . LEU A 1 95 ? -0.820 -0.186 11.665 1.00 96.44 95 LEU A C 1
ATOM 713 O O . LEU A 1 95 ? -0.409 -1.135 12.327 1.00 96.44 95 LEU A O 1
ATOM 717 N N . SER A 1 96 ? 0.003 0.589 10.956 1.00 96.31 96 SER A N 1
ATOM 718 C CA . SER A 1 96 ? 1.451 0.351 10.880 1.00 96.31 96 SER A CA 1
ATOM 719 C C . SER A 1 96 ? 2.117 0.521 12.244 1.00 96.31 96 SER A C 1
ATOM 721 O O . SER A 1 96 ? 2.892 -0.331 12.662 1.00 96.31 96 SER A O 1
ATOM 723 N N . LYS A 1 97 ? 1.763 1.579 12.989 1.00 95.62 97 LYS A N 1
ATOM 724 C CA . LYS A 1 97 ? 2.251 1.779 14.364 1.00 95.62 97 LYS A CA 1
ATOM 725 C C . LYS A 1 97 ? 1.792 0.663 15.297 1.00 95.62 97 LYS A C 1
ATOM 727 O O . LYS A 1 97 ? 2.586 0.191 16.104 1.00 95.62 97 LYS A O 1
ATOM 732 N N . ALA A 1 98 ? 0.531 0.247 15.189 1.00 95.06 98 ALA A N 1
ATOM 733 C CA . ALA A 1 98 ? -0.010 -0.843 15.992 1.00 95.06 98 ALA A CA 1
ATOM 734 C C . ALA A 1 98 ? 0.715 -2.167 15.715 1.00 95.06 98 ALA A C 1
ATOM 736 O O . ALA A 1 98 ? 0.933 -2.943 16.644 1.00 95.06 98 ALA A O 1
ATOM 737 N N . TRP A 1 99 ? 1.120 -2.413 14.468 1.00 94.69 99 TRP A N 1
ATOM 738 C CA . TRP A 1 99 ? 1.900 -3.594 14.118 1.00 94.69 99 TRP A CA 1
ATOM 739 C C . TRP A 1 99 ? 3.337 -3.516 14.632 1.00 94.69 99 TRP A C 1
ATOM 741 O O . TRP A 1 99 ? 3.779 -4.447 15.294 1.00 94.69 99 TRP A O 1
ATOM 751 N N . CYS A 1 100 ? 4.036 -2.394 14.444 1.00 94.75 100 CYS A N 1
ATOM 752 C CA . CYS A 1 100 ? 5.377 -2.198 15.011 1.00 94.75 100 CYS A CA 1
ATOM 753 C C . CYS A 1 100 ? 5.394 -2.285 16.548 1.00 94.75 100 CYS A C 1
ATOM 755 O O . CYS A 1 100 ? 6.393 -2.678 17.140 1.00 94.75 100 CYS A O 1
ATOM 757 N N . ALA A 1 101 ? 4.296 -1.925 17.220 1.00 93.88 101 ALA A N 1
ATOM 758 C CA . ALA A 1 101 ? 4.172 -2.098 18.668 1.00 93.88 101 ALA A CA 1
ATOM 759 C C . ALA A 1 101 ? 4.054 -3.576 19.086 1.00 93.88 101 ALA A C 1
ATOM 761 O O . ALA A 1 101 ? 4.415 -3.920 20.209 1.00 93.88 101 ALA A O 1
ATOM 762 N N . GLN A 1 102 ? 3.544 -4.438 18.202 1.00 91.12 102 GLN A N 1
ATOM 763 C CA . GLN A 1 102 ? 3.445 -5.885 18.418 1.00 91.12 102 GLN A CA 1
ATOM 764 C C . GLN A 1 102 ? 4.728 -6.618 18.005 1.00 91.12 102 GLN A C 1
ATOM 766 O O . GLN A 1 102 ? 5.104 -7.592 18.651 1.00 91.12 102 GLN A O 1
ATOM 771 N N . ASP A 1 103 ? 5.401 -6.143 16.957 1.00 90.81 103 ASP A N 1
ATOM 772 C CA . ASP A 1 103 ? 6.668 -6.674 16.461 1.00 90.81 103 ASP A CA 1
ATOM 773 C C . ASP A 1 103 ? 7.734 -5.574 16.455 1.00 90.81 103 ASP A C 1
ATOM 775 O O . ASP A 1 103 ? 7.838 -4.774 15.524 1.00 90.81 103 ASP A O 1
ATOM 779 N N . SER A 1 104 ? 8.552 -5.554 17.507 1.00 86.06 104 SER A N 1
ATOM 780 C CA . SER A 1 104 ? 9.613 -4.561 17.690 1.00 86.06 104 SER A CA 1
ATOM 781 C C . SER A 1 104 ? 10.778 -4.707 16.708 1.00 86.06 104 SER A C 1
ATOM 783 O O . SER A 1 104 ? 11.604 -3.799 16.618 1.00 86.06 104 SER A O 1
ATOM 785 N N . SER A 1 105 ? 10.862 -5.822 15.973 1.00 90.44 105 SER A N 1
ATOM 786 C CA . SER A 1 105 ? 11.871 -6.028 14.930 1.00 90.44 105 SER A CA 1
ATOM 787 C C . SER A 1 105 ? 11.455 -5.439 13.577 1.00 90.44 105 SER A C 1
ATOM 789 O O . SER A 1 105 ? 12.286 -5.283 12.679 1.00 90.44 105 SER A O 1
ATOM 791 N N . LEU A 1 106 ? 10.176 -5.081 13.429 1.00 91.69 106 LEU A N 1
ATOM 792 C CA . LEU A 1 106 ? 9.603 -4.609 12.180 1.00 91.69 106 LEU A CA 1
ATOM 793 C C . LEU A 1 106 ? 9.848 -3.109 11.976 1.00 91.69 106 LEU A C 1
ATOM 795 O O . LEU A 1 106 ? 9.291 -2.264 12.680 1.00 91.69 106 LEU A O 1
ATOM 799 N N . ALA A 1 107 ? 10.622 -2.775 10.941 1.00 94.69 107 ALA A N 1
ATOM 800 C CA . ALA A 1 107 ? 10.774 -1.397 10.482 1.00 94.69 107 ALA A CA 1
ATOM 801 C C . ALA A 1 107 ? 9.415 -0.779 10.109 1.00 94.69 107 ALA A C 1
ATOM 803 O O . ALA A 1 107 ? 8.583 -1.410 9.447 1.00 94.69 107 ALA A O 1
ATOM 804 N N . TYR A 1 108 ? 9.206 0.478 10.500 1.00 96.00 108 TYR A N 1
ATOM 805 C CA . TYR A 1 108 ? 7.944 1.178 10.272 1.00 96.00 108 TYR A CA 1
ATOM 806 C C . TYR A 1 108 ? 7.616 1.312 8.783 1.00 96.00 108 TYR A C 1
ATOM 808 O O . TYR A 1 108 ? 6.467 1.146 8.384 1.00 96.00 108 TYR A O 1
ATOM 816 N N . GLU A 1 109 ? 8.618 1.559 7.948 1.00 97.00 109 GLU A N 1
ATOM 817 C CA . GLU A 1 109 ? 8.478 1.717 6.504 1.00 97.00 109 GLU A CA 1
ATOM 818 C C . GLU A 1 109 ? 7.997 0.425 5.843 1.00 97.00 109 GLU A C 1
ATOM 820 O O . GLU A 1 109 ? 7.108 0.436 4.990 1.00 97.00 109 GLU A O 1
ATOM 825 N N . ARG A 1 110 ? 8.524 -0.706 6.315 1.00 95.44 110 ARG A N 1
ATOM 826 C CA . ARG A 1 110 ? 8.107 -2.040 5.891 1.00 95.44 110 ARG A CA 1
ATOM 827 C C . ARG A 1 110 ? 6.665 -2.333 6.310 1.00 95.44 110 ARG A C 1
ATOM 829 O O . ARG A 1 110 ? 5.876 -2.787 5.481 1.00 95.44 110 ARG A O 1
ATOM 836 N N . ALA A 1 111 ? 6.302 -2.027 7.559 1.00 96.75 111 ALA A N 1
ATOM 837 C CA . ALA A 1 111 ? 4.925 -2.149 8.045 1.00 96.75 111 ALA A CA 1
ATOM 838 C C . ALA A 1 111 ? 3.961 -1.265 7.238 1.00 96.75 111 ALA A C 1
ATOM 840 O O . ALA A 1 111 ? 2.882 -1.704 6.851 1.00 96.75 111 ALA A O 1
ATOM 841 N N . PHE A 1 112 ? 4.376 -0.038 6.929 1.00 97.62 112 PHE A N 1
ATOM 842 C CA . PHE A 1 112 ? 3.602 0.928 6.159 1.00 97.62 112 PHE A CA 1
ATOM 843 C C . PHE A 1 112 ? 3.295 0.443 4.744 1.00 97.62 112 PHE A C 1
ATOM 845 O O . PHE A 1 112 ? 2.146 0.525 4.301 1.00 97.62 112 PHE A O 1
ATOM 852 N N . LEU A 1 113 ? 4.296 -0.089 4.039 1.00 97.50 113 LEU A N 1
ATOM 853 C CA . LEU A 1 113 ? 4.110 -0.662 2.706 1.00 97.50 113 LEU A CA 1
ATOM 854 C C . LEU A 1 113 ? 3.185 -1.883 2.756 1.00 97.50 113 LEU A C 1
ATOM 856 O O . LEU A 1 113 ? 2.205 -1.934 2.015 1.00 97.50 113 LEU A O 1
ATOM 860 N N . ALA A 1 114 ? 3.431 -2.811 3.683 1.00 96.81 114 ALA A N 1
ATOM 861 C CA . ALA A 1 114 ? 2.603 -3.997 3.885 1.00 96.81 114 ALA A CA 1
ATOM 862 C C . ALA A 1 114 ? 1.125 -3.654 4.152 1.00 96.81 114 ALA A C 1
ATOM 864 O O . ALA A 1 114 ? 0.229 -4.148 3.467 1.00 96.81 114 ALA A O 1
ATOM 865 N N . VAL A 1 115 ? 0.865 -2.768 5.118 1.00 97.50 115 VAL A N 1
ATOM 866 C CA . VAL A 1 115 ? -0.488 -2.330 5.489 1.00 97.50 115 VAL A CA 1
ATOM 867 C C . VAL A 1 115 ? -1.169 -1.612 4.327 1.00 97.50 115 VAL A C 1
ATOM 869 O O . VAL A 1 115 ? -2.352 -1.846 4.090 1.00 97.50 115 VAL A O 1
ATOM 872 N N . SER A 1 116 ? -0.446 -0.772 3.578 1.00 97.19 116 SER A N 1
ATOM 873 C CA . SER A 1 116 ? -0.994 -0.089 2.397 1.00 97.19 116 SER A CA 1
ATOM 874 C C . SER A 1 116 ? -1.492 -1.095 1.360 1.00 97.19 116 SER A C 1
ATOM 876 O O . SER A 1 116 ? -2.635 -1.007 0.914 1.00 97.19 116 SER A O 1
ATOM 878 N N . VAL A 1 117 ? -0.667 -2.092 1.027 1.00 96.81 117 VAL A N 1
ATOM 879 C CA . VAL A 1 117 ? -1.012 -3.141 0.057 1.00 96.81 117 VAL A CA 1
ATOM 880 C C . VAL A 1 117 ? -2.200 -3.964 0.552 1.00 96.81 117 VAL A C 1
ATOM 882 O O . VAL A 1 117 ? -3.167 -4.155 -0.188 1.00 96.81 117 VAL A O 1
ATOM 885 N N . LYS A 1 118 ? -2.176 -4.392 1.821 1.00 96.56 118 LYS A N 1
ATOM 886 C CA . LYS A 1 118 ? -3.237 -5.235 2.385 1.00 96.56 118 LYS A CA 1
ATOM 887 C C . LYS A 1 118 ? -4.570 -4.499 2.506 1.00 96.56 118 LYS A C 1
ATOM 889 O O . LYS A 1 118 ? -5.635 -5.077 2.284 1.00 96.56 118 LYS A O 1
ATOM 894 N N . LEU A 1 119 ? -4.530 -3.202 2.806 1.00 96.25 119 LEU A N 1
ATOM 895 C CA . LEU A 1 119 ? -5.713 -2.349 2.816 1.00 96.25 119 LEU A CA 1
ATOM 896 C C . LEU A 1 119 ? -6.282 -2.152 1.406 1.00 96.25 119 LEU A C 1
ATOM 898 O O . LEU A 1 119 ? -7.500 -2.232 1.249 1.00 96.25 119 LEU A O 1
ATOM 902 N N . LEU A 1 120 ? -5.438 -1.953 0.386 1.00 95.81 120 LEU A N 1
ATOM 903 C CA . LEU A 1 120 ? -5.890 -1.871 -1.008 1.00 95.81 120 LEU A CA 1
ATOM 904 C C . LEU A 1 120 ? -6.601 -3.155 -1.439 1.00 95.81 120 LEU A C 1
ATOM 906 O O . LEU A 1 120 ? -7.702 -3.087 -1.980 1.00 95.81 120 LEU A O 1
ATOM 910 N N . GLU A 1 121 ? -6.005 -4.315 -1.161 1.00 95.50 121 GLU A N 1
ATOM 911 C CA . GLU A 1 121 ? -6.604 -5.623 -1.445 1.00 95.50 121 GLU A CA 1
ATOM 912 C C . GLU A 1 121 ? -7.972 -5.773 -0.756 1.00 95.50 121 GLU A C 1
ATOM 914 O O . GLU A 1 121 ? -8.961 -6.172 -1.376 1.00 95.50 121 GLU A O 1
ATOM 919 N N . CYS A 1 122 ? -8.061 -5.381 0.520 1.00 94.50 122 CYS A N 1
ATOM 920 C CA . CYS A 1 122 ? -9.308 -5.410 1.279 1.00 94.50 122 CYS A CA 1
ATOM 921 C C . CYS A 1 122 ? -10.384 -4.510 0.646 1.00 94.50 122 CYS A C 1
ATOM 923 O O . CYS A 1 122 ? -11.524 -4.941 0.472 1.00 94.50 122 CYS A O 1
ATOM 925 N N . VAL A 1 123 ? -10.025 -3.290 0.231 1.00 94.31 123 VAL A N 1
ATOM 926 C CA . VAL A 1 123 ? -10.939 -2.377 -0.472 1.00 94.31 123 VAL A CA 1
ATOM 927 C C . VAL A 1 123 ? -11.387 -2.961 -1.810 1.00 94.31 123 VAL A C 1
ATOM 929 O O . VAL A 1 123 ? -12.578 -2.912 -2.106 1.00 94.31 123 VAL A O 1
ATOM 932 N N . VAL A 1 124 ? -10.481 -3.553 -2.595 1.00 94.62 124 VAL A N 1
ATOM 933 C CA . VAL A 1 124 ? -10.821 -4.212 -3.868 1.00 94.62 124 VAL A CA 1
ATOM 934 C C . VAL A 1 124 ? -11.847 -5.318 -3.654 1.00 94.62 124 VAL A C 1
ATOM 936 O O . VAL A 1 124 ? -12.833 -5.377 -4.381 1.00 94.62 124 VAL A O 1
ATOM 939 N N . ARG A 1 125 ? -11.662 -6.154 -2.631 1.00 92.75 125 ARG A N 1
ATOM 940 C CA . ARG A 1 125 ? -12.598 -7.234 -2.298 1.00 92.75 125 ARG A CA 1
ATOM 941 C C . ARG A 1 125 ? -13.983 -6.711 -1.901 1.00 92.75 125 ARG A C 1
ATOM 943 O O . ARG A 1 125 ? -14.985 -7.342 -2.221 1.00 92.75 125 ARG A O 1
ATOM 950 N N . MET A 1 126 ? -14.045 -5.595 -1.176 1.00 92.31 126 MET A N 1
ATOM 951 C CA . MET A 1 126 ? -15.292 -5.072 -0.603 1.00 92.31 126 MET A CA 1
ATOM 952 C C . MET A 1 126 ? -16.054 -4.133 -1.542 1.00 92.31 126 MET A C 1
ATOM 954 O O . MET A 1 126 ? -17.282 -4.135 -1.549 1.00 92.31 126 MET A O 1
ATOM 958 N N . ALA A 1 127 ? -15.336 -3.316 -2.309 1.00 92.12 127 ALA A N 1
ATOM 959 C CA . ALA A 1 127 ? -15.889 -2.337 -3.236 1.00 92.12 127 ALA A CA 1
ATOM 960 C C . ALA A 1 127 ? -14.946 -2.150 -4.446 1.00 92.12 127 ALA A C 1
ATOM 962 O O . ALA A 1 127 ? -14.259 -1.125 -4.538 1.00 92.12 127 ALA A O 1
ATOM 963 N N . PRO A 1 128 ? -14.925 -3.106 -5.400 1.00 90.25 128 PRO A N 1
ATOM 964 C CA . PRO A 1 128 ? -14.053 -3.055 -6.578 1.00 90.25 128 PRO A CA 1
ATOM 965 C C . PRO A 1 128 ? -14.149 -1.736 -7.359 1.00 90.25 128 PRO A C 1
ATOM 967 O O . PRO A 1 128 ? -13.137 -1.209 -7.825 1.00 90.25 128 PRO A O 1
ATOM 970 N N . ASP A 1 129 ? -15.356 -1.172 -7.457 1.00 87.69 129 ASP A N 1
ATOM 971 C CA . ASP A 1 129 ? -15.614 0.083 -8.171 1.00 87.69 129 ASP A CA 1
ATOM 972 C C . ASP A 1 129 ? -14.955 1.293 -7.492 1.00 87.69 129 ASP A C 1
ATOM 974 O O . ASP A 1 129 ? -14.540 2.238 -8.164 1.00 87.69 129 ASP A O 1
ATOM 978 N N . MET A 1 130 ? -14.807 1.256 -6.164 1.00 87.12 130 MET A N 1
ATOM 979 C CA . MET A 1 130 ? -14.176 2.326 -5.384 1.00 87.12 130 MET A CA 1
ATOM 980 C C . MET A 1 130 ? -12.657 2.174 -5.298 1.00 87.12 130 MET A C 1
ATOM 982 O O . MET A 1 130 ? -11.956 3.159 -5.087 1.00 87.12 130 MET A O 1
ATOM 986 N N . ALA A 1 131 ? -12.113 0.975 -5.514 1.00 90.00 131 ALA A N 1
ATOM 987 C CA . ALA A 1 131 ? -10.676 0.729 -5.396 1.00 90.00 131 ALA A CA 1
ATOM 988 C C . ALA A 1 131 ? -9.829 1.588 -6.352 1.00 90.00 131 ALA A C 1
ATOM 990 O O . ALA A 1 131 ? -8.747 2.047 -5.983 1.00 90.00 131 ALA A O 1
ATOM 991 N N . ARG A 1 132 ? -10.350 1.892 -7.550 1.00 89.75 132 ARG A N 1
ATOM 992 C CA . ARG A 1 132 ? -9.698 2.819 -8.495 1.00 89.75 132 ARG A CA 1
ATOM 993 C C . ARG A 1 132 ? -9.541 4.228 -7.919 1.00 89.75 132 ARG A C 1
ATOM 995 O O . ARG A 1 132 ? -8.530 4.871 -8.174 1.00 89.75 132 ARG A O 1
ATOM 1002 N N . GLN A 1 133 ? -10.507 4.681 -7.119 1.00 90.00 133 GLN A N 1
ATOM 1003 C CA . GLN A 1 133 ? -10.472 5.994 -6.468 1.00 90.00 133 GLN A CA 1
ATOM 1004 C C . GLN A 1 133 ? -9.497 6.035 -5.284 1.00 90.00 133 GLN A C 1
ATOM 1006 O O . GLN A 1 133 ? -9.017 7.106 -4.930 1.00 90.00 133 GLN A O 1
ATOM 1011 N N . VAL A 1 134 ? -9.177 4.881 -4.686 1.00 91.19 134 VAL A N 1
ATOM 1012 C CA . VAL A 1 134 ? -8.222 4.765 -3.568 1.00 91.19 134 VAL A CA 1
ATOM 1013 C C . VAL A 1 134 ? -6.771 4.659 -4.053 1.00 91.19 134 VAL A C 1
ATOM 1015 O O . VAL A 1 134 ? -5.858 5.083 -3.345 1.00 91.19 134 VAL A O 1
ATOM 1018 N N . ALA A 1 135 ? -6.545 4.174 -5.276 1.00 91.94 135 ALA A N 1
ATOM 1019 C CA . ALA A 1 135 ? -5.206 4.006 -5.840 1.00 91.94 135 ALA A CA 1
ATOM 1020 C C . ALA A 1 135 ? -4.425 5.325 -5.950 1.00 91.94 135 ALA A C 1
ATOM 1022 O O . ALA A 1 135 ? -3.288 5.394 -5.494 1.00 91.94 135 ALA A O 1
ATOM 1023 N N . MET A 1 136 ? -5.034 6.396 -6.472 1.00 92.25 136 MET A N 1
ATOM 1024 C CA . MET A 1 136 ? -4.347 7.690 -6.597 1.00 92.25 136 MET A CA 1
ATOM 1025 C C . MET A 1 136 ? -3.967 8.293 -5.226 1.00 92.25 136 MET A C 1
ATOM 1027 O O . MET A 1 136 ? -2.805 8.661 -5.043 1.00 92.25 136 MET A O 1
ATOM 1031 N N . PRO A 1 137 ? -4.870 8.363 -4.224 1.00 93.38 137 PRO A N 1
ATOM 1032 C CA . PRO A 1 137 ? -4.499 8.735 -2.861 1.00 93.38 137 PRO A CA 1
ATOM 1033 C C . PRO A 1 137 ? -3.384 7.873 -2.262 1.00 93.38 137 PRO A C 1
ATOM 1035 O O . PRO A 1 137 ? -2.517 8.409 -1.576 1.00 93.38 137 PRO A O 1
ATOM 1038 N N . MET A 1 138 ? -3.368 6.566 -2.539 1.00 95.06 138 MET A N 1
ATOM 1039 C CA . MET A 1 138 ? -2.311 5.663 -2.078 1.00 95.06 138 MET A CA 1
ATOM 1040 C C . MET A 1 138 ? -0.957 5.983 -2.716 1.00 95.06 138 MET A C 1
ATOM 1042 O O . MET A 1 138 ? 0.041 6.100 -2.006 1.00 95.06 138 MET A O 1
ATOM 1046 N N . THR A 1 139 ? -0.920 6.192 -4.034 1.00 95.94 139 THR A N 1
ATOM 1047 C CA . THR A 1 139 ? 0.285 6.620 -4.755 1.00 95.94 139 THR A CA 1
ATOM 1048 C C . THR A 1 139 ? 0.812 7.942 -4.201 1.00 95.94 139 THR A C 1
ATOM 1050 O O . THR A 1 139 ? 1.993 8.044 -3.874 1.00 95.94 139 THR A O 1
ATOM 1053 N N . ASN A 1 140 ? -0.061 8.936 -4.010 1.00 94.81 140 ASN A N 1
ATOM 1054 C CA . ASN A 1 140 ? 0.314 10.235 -3.445 1.00 94.81 140 ASN A CA 1
ATOM 1055 C C . ASN A 1 140 ? 0.854 10.109 -2.017 1.00 94.81 140 ASN A C 1
ATOM 1057 O O . ASN A 1 140 ? 1.835 10.759 -1.659 1.00 94.81 140 ASN A O 1
ATOM 1061 N N . MET A 1 141 ? 0.232 9.251 -1.210 1.00 95.44 141 MET A N 1
ATOM 1062 C CA . MET A 1 141 ? 0.650 8.976 0.159 1.00 95.44 141 MET A CA 1
ATOM 1063 C C . MET A 1 141 ? 2.057 8.361 0.219 1.00 95.44 141 MET A C 1
ATOM 1065 O O . MET A 1 141 ? 2.838 8.747 1.088 1.00 95.44 141 MET A O 1
ATOM 1069 N N . ILE A 1 142 ? 2.390 7.434 -0.685 1.00 95.81 142 ILE A N 1
ATOM 1070 C CA . ILE A 1 142 ? 3.728 6.825 -0.765 1.00 95.81 142 ILE A CA 1
ATOM 1071 C C . ILE A 1 142 ? 4.745 7.843 -1.299 1.00 95.81 142 ILE A C 1
ATOM 1073 O O . ILE A 1 142 ? 5.783 8.056 -0.677 1.00 95.81 142 ILE A O 1
ATOM 1077 N N . ASN A 1 143 ? 4.422 8.533 -2.397 1.00 95.81 143 ASN A N 1
ATOM 1078 C CA . ASN A 1 143 ? 5.304 9.523 -3.024 1.00 95.81 143 ASN A CA 1
ATOM 1079 C C . ASN A 1 143 ? 5.659 10.689 -2.094 1.00 95.81 143 ASN A C 1
ATOM 1081 O O . ASN A 1 143 ? 6.793 11.175 -2.128 1.00 95.81 143 ASN A O 1
ATOM 1085 N N . GLY A 1 144 ? 4.699 11.123 -1.272 1.00 94.31 144 GLY A N 1
ATOM 1086 C CA . GLY A 1 144 ? 4.852 12.210 -0.306 1.00 94.31 144 GLY A CA 1
ATOM 1087 C C . GLY A 1 144 ? 5.513 11.811 1.016 1.00 94.31 144 GLY A C 1
ATOM 1088 O O . GLY A 1 144 ? 5.700 12.673 1.873 1.00 94.31 144 GLY A O 1
ATOM 1089 N N . ASN A 1 145 ? 5.858 10.536 1.216 1.00 94.56 145 ASN A N 1
ATOM 1090 C CA . ASN A 1 145 ? 6.500 10.066 2.439 1.00 94.56 145 ASN A CA 1
ATOM 1091 C C . ASN A 1 145 ? 8.015 9.908 2.227 1.00 94.56 145 ASN A C 1
ATOM 1093 O O . ASN A 1 145 ? 8.477 8.909 1.674 1.00 94.56 145 ASN A O 1
ATOM 1097 N N . SER A 1 146 ? 8.793 10.900 2.675 1.00 95.00 146 SER A N 1
ATOM 1098 C CA . SER A 1 146 ? 10.252 10.913 2.495 1.00 95.00 146 SER A CA 1
ATOM 1099 C C . SER A 1 146 ? 10.944 9.726 3.161 1.00 95.00 146 SER A C 1
ATOM 1101 O O . SER A 1 146 ? 11.844 9.159 2.558 1.00 95.00 146 SER A O 1
ATOM 1103 N N . ALA A 1 147 ? 10.478 9.283 4.333 1.00 95.69 147 ALA A N 1
ATOM 1104 C CA . ALA A 1 147 ? 11.049 8.126 5.025 1.00 95.69 147 ALA A CA 1
ATOM 1105 C C . ALA A 1 147 ? 10.893 6.836 4.203 1.00 95.69 147 ALA A C 1
ATOM 1107 O O . ALA A 1 147 ? 11.830 6.054 4.086 1.00 95.69 147 ALA A O 1
ATOM 1108 N N . ILE A 1 148 ? 9.737 6.647 3.554 1.00 96.50 148 ILE A N 1
ATOM 1109 C CA . ILE A 1 148 ? 9.504 5.503 2.657 1.00 96.50 148 ILE A CA 1
ATOM 1110 C C . ILE A 1 148 ? 10.429 5.577 1.443 1.00 96.50 148 ILE A C 1
ATOM 1112 O O . ILE A 1 148 ? 11.036 4.575 1.069 1.00 96.50 148 ILE A O 1
ATOM 1116 N N . ARG A 1 149 ? 10.571 6.766 0.846 1.00 96.69 149 ARG A N 1
ATOM 1117 C CA . ARG A 1 149 ? 11.489 6.981 -0.277 1.00 96.69 149 ARG A CA 1
ATOM 1118 C C . ARG A 1 149 ? 12.932 6.665 0.111 1.00 96.69 149 ARG A C 1
ATOM 1120 O O . ARG A 1 149 ? 13.585 5.912 -0.602 1.00 96.69 149 ARG A O 1
ATOM 1127 N N . GLU A 1 150 ? 13.411 7.210 1.224 1.00 96.44 150 GLU A N 1
ATOM 1128 C CA . GLU A 1 150 ? 14.764 6.982 1.741 1.00 96.44 150 GLU A CA 1
ATOM 1129 C C . GLU A 1 150 ? 15.001 5.502 2.052 1.00 96.44 150 GLU A C 1
ATOM 1131 O O . GLU A 1 150 ? 16.037 4.957 1.681 1.00 96.44 150 GLU A O 1
ATOM 1136 N N . TYR A 1 151 ? 14.022 4.822 2.649 1.00 96.25 151 TYR A N 1
ATOM 1137 C CA . TYR A 1 151 ? 14.084 3.389 2.928 1.00 96.25 151 TYR A CA 1
ATOM 1138 C C . TYR A 1 151 ? 14.196 2.533 1.659 1.00 96.25 151 TYR A C 1
ATOM 1140 O O . TYR A 1 151 ? 14.990 1.592 1.611 1.00 96.25 151 TYR A O 1
ATOM 1148 N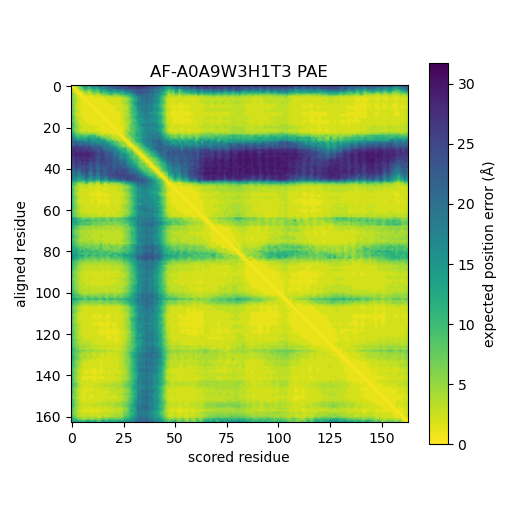 N . ILE A 1 152 ? 13.427 2.851 0.616 1.00 95.81 152 ILE A N 1
ATOM 1149 C CA . ILE A 1 152 ? 13.476 2.130 -0.665 1.00 95.81 152 ILE A CA 1
ATOM 1150 C C . ILE A 1 152 ? 14.784 2.432 -1.399 1.00 95.81 152 ILE A C 1
ATOM 1152 O O . ILE A 1 152 ? 15.444 1.528 -1.903 1.00 95.81 152 ILE A O 1
ATOM 1156 N N . GLN A 1 153 ? 15.204 3.696 -1.432 1.00 94.31 153 GLN A N 1
ATOM 1157 C CA . GLN A 1 153 ? 16.471 4.089 -2.049 1.00 94.31 153 GLN A CA 1
ATOM 1158 C C . GLN A 1 153 ? 17.677 3.486 -1.320 1.00 94.31 153 GLN A C 1
ATOM 1160 O O . GLN A 1 153 ? 18.623 3.060 -1.976 1.00 94.31 153 GLN A O 1
ATOM 1165 N N . GLY A 1 154 ? 17.626 3.381 0.009 1.00 94.12 154 GLY A N 1
ATOM 1166 C CA . GLY A 1 154 ? 18.650 2.723 0.823 1.00 94.12 154 GLY A CA 1
ATOM 1167 C C . GLY A 1 154 ? 18.778 1.222 0.552 1.00 94.12 154 GLY A C 1
ATOM 1168 O O . GLY A 1 154 ? 19.854 0.663 0.742 1.00 94.12 154 GLY A O 1
ATOM 1169 N N . GLN A 1 155 ? 17.720 0.583 0.049 1.00 91.69 155 GLN A N 1
ATOM 1170 C CA . GLN A 1 155 ? 17.757 -0.798 -0.442 1.00 91.69 155 GLN A CA 1
ATOM 1171 C C . GLN A 1 155 ? 18.241 -0.909 -1.893 1.00 91.69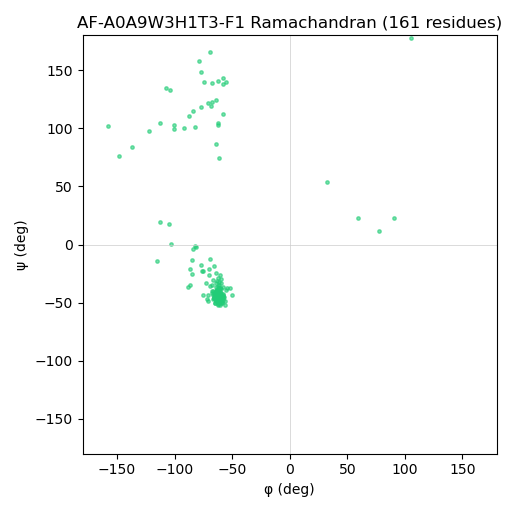 155 GLN A C 1
ATOM 1173 O O . GLN A 1 155 ? 18.410 -2.013 -2.390 1.00 91.69 155 GLN A O 1
ATOM 1178 N N . GLY A 1 156 ? 18.498 0.209 -2.574 1.00 91.75 156 GLY A N 1
ATOM 1179 C CA . GLY A 1 156 ? 18.894 0.225 -3.980 1.00 91.75 156 GLY A CA 1
ATOM 1180 C C . GLY A 1 156 ? 17.720 0.324 -4.951 1.00 91.75 156 GLY A C 1
ATOM 1181 O O . GLY A 1 156 ? 17.873 -0.084 -6.094 1.00 91.75 156 GLY A O 1
ATOM 1182 N N . GLY A 1 157 ? 16.566 0.842 -4.520 1.00 93.88 157 GLY A N 1
ATOM 1183 C CA . GLY A 1 157 ? 15.401 1.064 -5.380 1.00 93.88 157 GLY A CA 1
ATOM 1184 C C . GLY A 1 157 ? 14.277 0.050 -5.175 1.00 93.88 157 GLY A C 1
ATOM 1185 O O . GLY A 1 157 ? 14.369 -0.870 -4.361 1.00 93.88 157 GLY A O 1
ATOM 1186 N N . TRP A 1 158 ? 13.178 0.242 -5.907 1.00 94.62 158 TRP A N 1
ATOM 1187 C CA . TRP A 1 158 ? 11.999 -0.625 -5.817 1.00 94.62 158 TRP A CA 1
ATOM 1188 C C . TRP A 1 158 ? 12.301 -2.061 -6.264 1.00 94.62 158 TRP A C 1
ATOM 1190 O O . TRP A 1 158 ? 11.748 -3.006 -5.711 1.00 94.62 158 TRP A O 1
ATOM 1200 N N . GLU A 1 159 ? 13.204 -2.227 -7.226 1.00 91.81 159 GLU A N 1
ATOM 1201 C CA . GLU A 1 159 ? 13.693 -3.502 -7.755 1.00 91.81 159 GLU A CA 1
ATOM 1202 C C . GLU A 1 159 ? 14.386 -4.383 -6.700 1.00 91.81 159 GLU A C 1
ATOM 1204 O O . GLU A 1 159 ? 14.376 -5.612 -6.804 1.00 91.81 159 GLU A O 1
ATOM 1209 N N . ASN A 1 160 ? 14.943 -3.762 -5.658 1.00 91.19 160 ASN A N 1
ATOM 1210 C CA . ASN A 1 160 ? 15.675 -4.432 -4.586 1.00 91.19 160 ASN A CA 1
ATOM 1211 C C . ASN A 1 160 ? 14.859 -4.562 -3.292 1.00 91.19 160 ASN A C 1
ATOM 1213 O O . ASN A 1 160 ? 15.341 -5.112 -2.304 1.00 91.19 160 ASN A O 1
ATOM 1217 N N . LEU A 1 161 ? 13.613 -4.082 -3.293 1.00 89.44 161 LEU A N 1
ATOM 1218 C CA . LEU A 1 161 ? 12.715 -4.231 -2.160 1.00 89.44 161 LEU A CA 1
ATOM 1219 C C . LEU A 1 161 ? 12.421 -5.721 -1.924 1.00 89.44 161 LEU A C 1
ATOM 1221 O O . LEU A 1 161 ? 11.916 -6.401 -2.822 1.00 89.44 161 LEU A O 1
ATOM 1225 N N . GLU A 1 162 ? 12.692 -6.197 -0.703 1.00 83.31 162 GLU A N 1
ATOM 1226 C CA . GLU A 1 162 ? 12.473 -7.592 -0.272 1.00 83.31 162 GLU A CA 1
ATOM 1227 C C . GLU A 1 162 ? 13.245 -8.655 -1.087 1.00 83.31 162 GLU A C 1
ATOM 1229 O O . GLU A 1 162 ? 12.817 -9.812 -1.128 1.00 83.31 162 GLU A O 1
ATOM 1234 N N . SER A 1 163 ? 14.342 -8.264 -1.751 1.00 78.25 163 SER A N 1
ATOM 1235 C CA . SER A 1 163 ? 15.274 -9.178 -2.438 1.00 78.25 163 SER A CA 1
ATOM 1236 C C . SER A 1 163 ? 16.174 -9.955 -1.477 1.00 78.25 163 SER A C 1
ATOM 1238 O O . SER A 1 163 ? 16.500 -9.423 -0.391 1.00 78.25 163 SER A O 1
#

Foldseek 3Di:
DDPPDDQLRLLLLLLVLLLVVLLVVLVCVVPDDDDDDDDDDDPDPLDSDSNVLNVLLQVLLVVDPDDQLVLLVVLLVVLVVVNNQVSLLVSLQVSLVVVCVVPVVDDSLSSSSSSLSNSLSSNCNVPVPSSVSNSVSSSCSCVPDVVNVCVQVVLVHSSSVPD

Organism: Camelus bactrianus (NCBI:txid9837)

Solvent-accessible surface area (backbone atoms only — not comparable to full-atom values): 9329 Å² total; per-residue (Å²): 131,83,78,80,77,49,74,60,58,48,46,45,52,30,53,52,46,44,52,52,50,48,52,50,50,58,54,39,75,76,50,88,73,89,79,85,77,89,76,82,88,74,94,63,84,86,60,86,47,50,66,61,42,33,50,48,45,48,58,47,10,67,69,60,84,72,93,48,66,70,58,30,53,50,36,53,56,33,40,79,72,71,46,33,48,63,51,43,50,53,50,36,53,51,55,17,52,57,46,33,73,76,36,82,86,50,52,61,58,60,36,36,53,14,44,47,46,41,46,49,48,49,27,31,76,76,39,57,83,54,33,69,69,48,47,58,41,49,39,52,54,52,68,71,30,62,67,49,51,51,56,35,50,73,51,68,28,68,75,36,54,93,109

Secondary structure (DSSP, 8-state):
-PPPPPHHHHHHHHHHHHHHHHHHHHHHHTS------PPP----S----HHHHHHHHHHHHHT--S--HHHHHHHHHHHHTT-HHHHHHHHHHHHHHHHHHH-TTS-HHHHHHHHHHHHHHHHHHH-HHHHHHHHHHHHHHHHT-HHHHHHHHHTTSGGGTT-

Radius of gyration: 15.99 Å; Cα contacts (8 Å, |Δi|>4): 156; chains: 1; bounding box: 38×35×43 Å

InterPro domains:
  IPR033543 Bcl-2-like protein 15 [PTHR36466] (1-163)
  IPR036834 Bcl-2-like superfamily [G3DSA:1.10.437.10] (10-155)
  IPR036834 Bcl-2-like superfamily [SSF56854] (3-162)

Nearest PDB structures (foldseek):
  7ccm-assembly3_C  TM=9.253E-01  e=2.426E-15  Homo sapiens
  7ccm-assembly1_A  TM=9.481E-01  e=3.088E-14  Homo sapiens
  7ccl-assembly2_B  TM=9.251E-01  e=1.911E-14  Homo sapiens
  6ckv-assembly1_A  TM=5.250E-01  e=3.286E-03  Homo sapiens

pLDDT: mean 86.11, std 16.19, range [37.81, 97.62]